Protein AF-A0A2U0A1G6-F1 (afdb_monomer_lite)

Foldseek 3Di:
DPVVLQVVLVPDPDDPLLSLLSNVLSVQDDDPDNDDDDLVVSCVRSVDPSVSSVVSVVVCVVVVVDDDPPPPPPPPDPDDDDDDDDDDDDD

Structure (mmCIF, N/CA/C/O backbone):
data_AF-A0A2U0A1G6-F1
#
_entry.id   AF-A0A2U0A1G6-F1
#
loop_
_atom_site.group_PDB
_atom_site.id
_atom_site.type_symbol
_atom_site.label_atom_id
_atom_site.label_alt_id
_atom_site.label_comp_id
_atom_site.label_asym_id
_atom_site.label_entity_id
_atom_site.label_seq_id
_atom_site.pdbx_PDB_ins_code
_atom_site.Cartn_x
_atom_site.Cartn_y
_atom_site.Cartn_z
_atom_site.occupancy
_atom_site.B_iso_or_equiv
_atom_site.auth_seq_id
_atom_site.auth_comp_id
_atom_site.auth_asym_id
_atom_site.auth_atom_id
_atom_site.pdbx_PDB_model_num
ATOM 1 N N . MET A 1 1 ? 6.857 10.055 -13.051 1.00 53.59 1 MET A N 1
ATOM 2 C CA . MET A 1 1 ? 5.875 8.995 -12.733 1.00 53.59 1 MET A CA 1
ATOM 3 C C . MET A 1 1 ? 6.057 7.881 -13.741 1.00 53.59 1 MET A C 1
ATOM 5 O O . MET A 1 1 ? 5.784 8.121 -14.914 1.00 53.59 1 MET A O 1
ATOM 9 N N . SER A 1 2 ? 6.537 6.710 -13.326 1.00 62.62 2 SER A N 1
ATOM 10 C CA . SER A 1 2 ? 6.632 5.568 -14.240 1.00 62.62 2 SER A CA 1
ATOM 11 C C . SER A 1 2 ? 5.259 4.889 -14.318 1.00 62.62 2 SER A C 1
ATOM 13 O O . SER A 1 2 ? 4.688 4.525 -13.290 1.00 62.62 2 SER A O 1
ATOM 15 N N . ARG A 1 3 ? 4.661 4.807 -15.516 1.00 69.62 3 ARG A N 1
ATOM 16 C CA . ARG A 1 3 ? 3.277 4.307 -15.701 1.00 69.62 3 ARG A CA 1
ATOM 17 C C . ARG A 1 3 ? 3.134 2.846 -15.259 1.00 69.62 3 ARG A C 1
ATOM 19 O O . ARG A 1 3 ? 2.151 2.491 -14.620 1.00 69.62 3 ARG A O 1
ATOM 26 N N . CYS A 1 4 ? 4.183 2.064 -15.483 1.00 80.12 4 CYS A N 1
ATOM 27 C CA . CYS A 1 4 ? 4.266 0.635 -15.205 1.00 80.12 4 CYS A CA 1
ATOM 28 C C . CYS A 1 4 ? 3.982 0.297 -13.730 1.00 80.12 4 CYS A C 1
ATOM 30 O O . CYS A 1 4 ? 3.259 -0.650 -13.436 1.00 80.12 4 CYS A O 1
ATOM 32 N N . THR A 1 5 ? 4.523 1.089 -12.796 1.00 78.62 5 THR A N 1
ATOM 33 C CA . THR A 1 5 ? 4.365 0.860 -11.350 1.00 78.62 5 THR A CA 1
ATOM 34 C C . THR A 1 5 ? 2.923 1.074 -10.901 1.00 78.62 5 THR A C 1
ATOM 36 O O . THR A 1 5 ? 2.399 0.325 -10.076 1.00 78.62 5 THR A O 1
ATOM 39 N N . ARG A 1 6 ? 2.259 2.090 -11.462 1.00 80.56 6 ARG A N 1
ATOM 40 C CA . ARG A 1 6 ?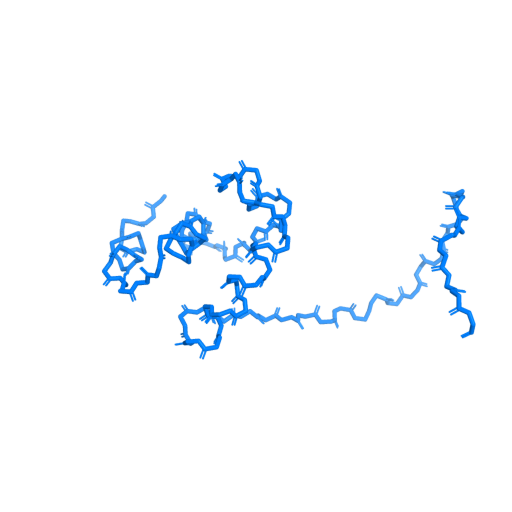 0.863 2.386 -11.141 1.00 80.56 6 ARG A CA 1
ATOM 41 C C . ARG A 1 6 ? -0.073 1.330 -11.719 1.00 80.56 6 ARG A C 1
ATOM 43 O O . ARG A 1 6 ? -1.002 0.924 -11.028 1.00 80.56 6 ARG A O 1
ATOM 50 N N . ASP A 1 7 ? 0.184 0.887 -12.945 1.00 84.38 7 ASP A N 1
ATOM 51 C CA . ASP A 1 7 ? -0.614 -0.153 -13.597 1.00 84.38 7 ASP A CA 1
ATOM 52 C C . ASP A 1 7 ? -0.517 -1.470 -12.805 1.00 84.38 7 ASP A C 1
ATOM 54 O O . ASP A 1 7 ? -1.538 -2.051 -12.443 1.00 84.38 7 ASP A O 1
ATOM 58 N N . TRP A 1 8 ? 0.692 -1.848 -12.368 1.00 87.69 8 TRP A N 1
ATOM 59 C CA . TRP A 1 8 ? 0.889 -2.993 -11.472 1.00 87.69 8 TRP A CA 1
ATOM 60 C C . TRP A 1 8 ? 0.132 -2.858 -10.140 1.00 87.69 8 TRP A C 1
ATOM 62 O O . TRP A 1 8 ? -0.477 -3.825 -9.674 1.00 87.69 8 TRP A O 1
ATOM 72 N N . ALA A 1 9 ? 0.141 -1.669 -9.524 1.00 87.31 9 ALA A N 1
ATOM 73 C CA . ALA A 1 9 ? -0.585 -1.414 -8.278 1.00 87.31 9 ALA A CA 1
ATOM 74 C C . ALA A 1 9 ? -2.114 -1.478 -8.470 1.00 87.31 9 ALA A C 1
ATOM 76 O O . ALA A 1 9 ? -2.839 -1.916 -7.570 1.00 87.31 9 ALA A O 1
ATOM 77 N N . TRP A 1 10 ? -2.618 -1.078 -9.644 1.00 86.88 10 TRP A N 1
ATOM 78 C CA . TRP A 1 10 ? -4.031 -1.203 -10.007 1.00 86.88 10 TRP A CA 1
ATOM 79 C C . TRP A 1 10 ? -4.474 -2.649 -10.216 1.00 86.88 10 TRP A C 1
ATOM 81 O O . TRP A 1 10 ? -5.607 -2.975 -9.852 1.00 86.88 10 TRP A O 1
ATOM 91 N N . ASP A 1 11 ? -3.602 -3.516 -10.718 1.00 89.44 11 ASP A N 1
ATOM 92 C CA . ASP A 1 11 ? -3.926 -4.927 -10.949 1.00 89.44 11 ASP A CA 1
ATOM 93 C C . ASP A 1 11 ? -4.024 -5.750 -9.652 1.00 89.44 11 ASP A C 1
ATOM 95 O O . ASP A 1 11 ? -4.619 -6.833 -9.637 1.00 89.44 11 ASP A O 1
ATOM 99 N N . GLN A 1 12 ? -3.519 -5.231 -8.526 1.00 89.25 12 GLN A N 1
ATOM 100 C CA . GLN A 1 12 ? -3.597 -5.933 -7.245 1.00 89.25 12 GLN A CA 1
ATOM 101 C C . GLN A 1 12 ? -5.044 -6.035 -6.727 1.00 89.25 12 GLN A C 1
ATOM 103 O O . GLN A 1 12 ? -5.790 -5.047 -6.620 1.00 89.25 12 GLN A O 1
ATOM 108 N N . LYS A 1 13 ? -5.436 -7.258 -6.345 1.00 90.00 13 LYS A N 1
ATOM 109 C CA . LYS A 1 13 ? -6.735 -7.577 -5.729 1.00 90.00 13 LYS A CA 1
ATOM 110 C C . LYS A 1 13 ? -6.683 -7.334 -4.221 1.00 90.00 13 LYS A C 1
ATOM 112 O O . LYS A 1 13 ? -6.557 -8.264 -3.432 1.00 90.00 13 LYS A O 1
ATOM 117 N N . LEU A 1 14 ? -6.763 -6.065 -3.839 1.00 90.69 14 LEU A N 1
ATOM 118 C CA . LEU A 1 14 ? -6.653 -5.603 -2.456 1.00 90.69 14 LEU A CA 1
ATOM 119 C C . LEU A 1 14 ? -7.937 -4.938 -1.965 1.00 90.69 14 LEU A C 1
ATOM 121 O O . LEU A 1 14 ? -8.757 -4.475 -2.760 1.00 90.69 14 LEU A O 1
ATOM 125 N N . SER A 1 15 ? -8.085 -4.838 -0.642 1.00 91.38 15 SER A N 1
ATOM 126 C CA . SER A 1 15 ? -9.128 -3.998 -0.051 1.00 91.38 15 SER A CA 1
ATOM 127 C C . SER A 1 15 ? -8.920 -2.525 -0.454 1.00 91.38 15 SER A C 1
ATOM 129 O O . SER A 1 15 ? -7.780 -2.116 -0.707 1.00 91.38 15 SER A O 1
ATOM 131 N N . PRO A 1 16 ? -9.982 -1.696 -0.499 1.00 90.44 16 PRO A N 1
ATOM 132 C CA . PRO A 1 16 ? -9.874 -0.304 -0.944 1.00 90.44 16 PRO A CA 1
ATOM 133 C C . PRO A 1 16 ? -8.809 0.495 -0.180 1.00 90.44 16 PRO A C 1
ATOM 135 O O . PRO A 1 16 ? -8.044 1.245 -0.777 1.00 90.44 16 PRO A O 1
ATOM 138 N N . THR A 1 17 ? -8.704 0.280 1.132 1.00 91.00 17 THR A N 1
ATOM 139 C CA . THR A 1 17 ? -7.713 0.935 1.995 1.00 91.00 17 THR A CA 1
ATOM 140 C C . THR A 1 17 ? -6.283 0.532 1.641 1.00 91.00 17 THR A C 1
ATOM 142 O O . THR A 1 17 ? -5.423 1.395 1.483 1.00 91.00 17 THR A O 1
ATOM 145 N N . LEU A 1 18 ? -6.028 -0.768 1.469 1.00 90.19 18 LEU A N 1
ATOM 146 C CA . LEU A 1 18 ? -4.705 -1.284 1.107 1.00 90.19 18 LEU A CA 1
ATOM 147 C C . LEU A 1 18 ? -4.286 -0.816 -0.283 1.00 90.19 18 LEU A C 1
ATOM 149 O O . LEU A 1 18 ? -3.139 -0.431 -0.493 1.00 90.19 18 LEU A O 1
ATOM 153 N N . LYS A 1 19 ? -5.240 -0.787 -1.216 1.00 92.31 19 LYS A N 1
ATOM 154 C CA . LYS A 1 19 ? -5.014 -0.319 -2.580 1.00 92.31 19 LYS A CA 1
ATOM 155 C C . LYS A 1 19 ? -4.659 1.165 -2.627 1.00 92.31 19 LYS A C 1
ATOM 157 O O . LYS A 1 19 ? -3.743 1.538 -3.349 1.00 92.31 19 LYS A O 1
ATOM 162 N N . LEU A 1 20 ? -5.333 1.998 -1.831 1.00 91.00 20 LEU A N 1
ATOM 163 C CA . LEU A 1 20 ? -5.007 3.424 -1.718 1.00 91.00 20 LEU A CA 1
ATOM 164 C C . LEU A 1 20 ? -3.595 3.647 -1.172 1.00 91.00 20 LEU A C 1
ATOM 166 O O . LEU A 1 20 ? -2.859 4.466 -1.716 1.00 91.00 20 LEU A O 1
ATOM 170 N N . VAL A 1 21 ? -3.199 2.903 -0.136 1.00 89.44 21 VAL A N 1
ATOM 171 C CA . VAL A 1 21 ? -1.842 2.994 0.425 1.00 89.44 21 VAL A CA 1
ATOM 172 C C . VAL A 1 21 ? -0.798 2.513 -0.585 1.00 89.44 21 VAL A C 1
ATOM 174 O O . VAL A 1 21 ? 0.218 3.178 -0.767 1.00 89.44 21 VAL A O 1
ATOM 177 N N . LEU A 1 22 ? -1.060 1.411 -1.294 1.00 89.06 22 LEU A N 1
ATOM 178 C CA . LEU A 1 22 ? -0.160 0.895 -2.326 1.00 89.06 22 LEU A CA 1
ATOM 179 C C . LEU A 1 22 ? 0.002 1.878 -3.492 1.00 89.06 22 LEU A C 1
ATOM 181 O O . LEU A 1 22 ? 1.118 2.111 -3.946 1.00 89.06 22 LEU A O 1
ATOM 185 N N . LEU A 1 23 ? -1.095 2.488 -3.947 1.00 89.31 23 LEU A N 1
ATOM 186 C CA . LEU A 1 23 ? -1.060 3.524 -4.977 1.00 89.31 23 LEU A CA 1
ATOM 187 C C . LEU A 1 23 ? -0.283 4.749 -4.498 1.00 89.31 23 LEU A C 1
ATOM 189 O O . LEU A 1 23 ? 0.559 5.245 -5.235 1.00 89.31 23 LEU A O 1
ATOM 193 N N . ALA A 1 24 ? -0.502 5.200 -3.260 1.00 88.94 24 ALA A N 1
ATOM 194 C CA . ALA A 1 24 ? 0.264 6.303 -2.691 1.00 88.94 24 ALA A CA 1
ATOM 195 C C . ALA A 1 24 ? 1.767 5.989 -2.640 1.00 88.94 24 ALA A C 1
ATOM 197 O O . ALA A 1 24 ? 2.568 6.864 -2.941 1.00 88.94 24 ALA A O 1
ATOM 198 N N . LEU A 1 25 ? 2.159 4.750 -2.322 1.00 85.56 25 LEU A N 1
ATOM 199 C CA . LEU A 1 25 ? 3.559 4.310 -2.356 1.00 85.56 25 LEU A CA 1
ATOM 200 C C . LEU A 1 25 ? 4.123 4.257 -3.784 1.00 85.56 25 LEU A C 1
ATOM 202 O O . LEU A 1 25 ? 5.238 4.724 -4.012 1.00 85.56 25 LEU A O 1
ATOM 206 N N . ALA A 1 26 ? 3.351 3.750 -4.749 1.00 85.94 26 ALA A N 1
ATOM 207 C CA . ALA A 1 26 ? 3.751 3.650 -6.156 1.00 85.94 26 ALA A CA 1
ATOM 208 C C . ALA A 1 26 ? 4.109 5.010 -6.782 1.00 85.94 26 ALA A C 1
ATOM 210 O O . ALA A 1 26 ? 4.904 5.077 -7.716 1.00 85.94 26 ALA A O 1
ATOM 211 N N . GLU A 1 27 ? 3.564 6.101 -6.246 1.00 81.88 27 GLU A N 1
ATOM 212 C CA . GLU A 1 27 ? 3.847 7.470 -6.686 1.00 81.88 27 GLU A CA 1
ATOM 213 C C . GLU A 1 27 ? 5.262 7.949 -6.313 1.00 81.88 27 GLU A C 1
ATOM 215 O O . GLU A 1 27 ? 5.787 8.865 -6.950 1.00 81.88 27 GLU A O 1
ATOM 220 N N . TYR A 1 28 ? 5.889 7.329 -5.307 1.00 78.12 28 TYR A N 1
ATOM 221 C CA . TYR A 1 28 ? 7.239 7.667 -4.839 1.00 78.12 28 TYR A CA 1
ATOM 222 C C . TYR A 1 28 ? 8.344 6.805 -5.446 1.00 78.12 28 TYR A C 1
ATOM 224 O O . TYR A 1 28 ? 9.517 7.166 -5.344 1.00 78.12 28 TYR A O 1
ATOM 232 N N . ILE A 1 29 ? 7.981 5.698 -6.093 1.00 74.00 29 ILE A N 1
ATOM 233 C CA . ILE A 1 29 ? 8.922 4.830 -6.799 1.00 74.00 29 ILE A CA 1
ATOM 234 C C . ILE A 1 29 ? 9.253 5.505 -8.137 1.00 74.00 29 ILE A C 1
ATOM 236 O O . ILE A 1 29 ? 8.414 5.605 -9.037 1.00 74.00 29 ILE A O 1
ATOM 240 N N . SER A 1 30 ? 10.473 6.028 -8.249 1.00 64.25 30 SER A N 1
ATOM 241 C CA . SER A 1 30 ? 10.994 6.695 -9.446 1.00 64.25 30 SER A CA 1
ATOM 242 C C . SER A 1 30 ? 12.357 6.115 -9.807 1.00 64.25 30 SER A C 1
ATOM 244 O O . SER A 1 30 ? 13.072 5.641 -8.935 1.00 64.25 30 SER A O 1
ATOM 246 N N . GLU A 1 31 ? 12.724 6.215 -11.084 1.00 59.62 31 GLU A N 1
ATOM 247 C CA . GLU A 1 31 ? 13.864 5.513 -11.698 1.00 59.62 31 GLU A CA 1
ATOM 248 C C . GLU A 1 31 ? 15.243 5.795 -11.063 1.00 59.62 31 GLU A C 1
ATOM 250 O O . GLU A 1 31 ? 16.131 4.963 -11.198 1.00 59.62 31 GLU A O 1
ATOM 255 N N . ASP A 1 32 ? 15.422 6.904 -10.333 1.00 55.06 32 ASP A N 1
ATOM 256 C CA . ASP A 1 32 ? 16.743 7.329 -9.837 1.00 55.06 32 ASP A CA 1
ATOM 257 C C . ASP A 1 32 ? 16.978 7.162 -8.325 1.00 55.06 32 ASP A C 1
ATOM 259 O O . ASP A 1 32 ? 18.125 7.034 -7.901 1.00 55.06 32 ASP A O 1
ATOM 263 N N . VAL A 1 33 ? 15.941 7.190 -7.478 1.00 57.81 33 VAL A N 1
ATOM 264 C CA . VAL A 1 33 ? 16.085 7.024 -6.017 1.00 57.81 33 VAL A CA 1
ATOM 265 C C . VAL A 1 33 ? 14.763 6.535 -5.434 1.00 57.81 33 VAL A C 1
ATOM 267 O O . VAL A 1 33 ? 13.793 7.297 -5.387 1.00 57.81 33 VAL A O 1
ATOM 270 N N . ASP A 1 34 ? 14.745 5.314 -4.903 1.00 61.78 34 ASP A N 1
ATOM 271 C CA . ASP A 1 34 ? 13.643 4.813 -4.079 1.00 61.78 34 ASP A CA 1
ATOM 272 C C . ASP A 1 34 ? 13.563 5.631 -2.780 1.00 61.78 34 ASP A C 1
ATOM 274 O O . ASP A 1 34 ? 14.244 5.361 -1.787 1.00 61.78 34 ASP A O 1
ATOM 278 N N . ARG A 1 35 ? 12.755 6.696 -2.779 1.00 69.31 35 ARG A N 1
ATOM 279 C CA . ARG A 1 35 ? 12.486 7.479 -1.568 1.00 69.31 35 ARG A CA 1
ATOM 280 C C . ARG A 1 35 ? 11.256 6.927 -0.878 1.00 69.31 35 ARG A C 1
ATOM 282 O O . ARG A 1 35 ? 10.139 7.128 -1.340 1.00 69.31 35 ARG A O 1
ATOM 289 N N . TRP A 1 36 ? 11.458 6.317 0.283 1.00 73.38 36 TRP A N 1
ATOM 290 C CA . TRP A 1 36 ? 10.345 5.95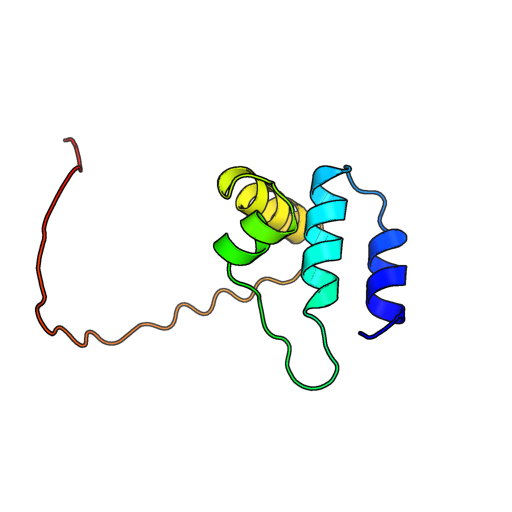2 1.147 1.00 73.38 36 TRP A CA 1
ATOM 291 C C . TRP A 1 36 ? 9.683 7.215 1.732 1.00 73.38 36 TRP A C 1
ATOM 293 O O . TRP A 1 36 ? 10.376 8.029 2.357 1.00 73.38 36 TRP A O 1
ATOM 303 N N . PRO A 1 37 ? 8.368 7.426 1.549 1.00 80.81 37 PRO A N 1
ATOM 304 C CA . PRO A 1 37 ? 7.666 8.543 2.169 1.00 80.81 37 PRO A CA 1
ATOM 305 C C . PRO A 1 37 ? 7.523 8.335 3.683 1.00 80.81 37 PRO A C 1
ATOM 307 O O . PRO A 1 37 ? 7.447 7.213 4.179 1.00 80.81 37 PRO A O 1
ATOM 310 N N . SER A 1 38 ? 7.449 9.426 4.447 1.00 80.56 38 SER A N 1
ATOM 311 C CA . SER A 1 38 ? 7.133 9.339 5.875 1.00 80.56 38 SER A CA 1
ATOM 312 C C . SER A 1 38 ? 5.660 8.986 6.099 1.00 80.56 38 SER A C 1
ATOM 314 O O . SER A 1 38 ? 4.789 9.365 5.315 1.00 80.56 38 SER A O 1
ATOM 316 N N . GLU A 1 39 ? 5.359 8.326 7.217 1.00 79.12 39 GLU A N 1
ATOM 317 C CA . GLU A 1 39 ? 3.995 7.920 7.598 1.00 79.12 39 GLU A CA 1
ATOM 318 C C . GLU A 1 39 ? 3.024 9.113 7.643 1.00 79.12 39 GLU A C 1
ATOM 320 O O . GLU A 1 39 ? 1.910 9.031 7.134 1.00 79.12 39 GLU A O 1
ATOM 325 N N . LYS A 1 40 ? 3.485 10.268 8.141 1.00 78.81 40 LYS A N 1
ATOM 326 C CA . LYS A 1 40 ? 2.718 11.526 8.148 1.00 78.81 40 LYS A CA 1
ATOM 327 C C . LYS A 1 40 ? 2.372 12.019 6.739 1.00 78.81 40 LYS A C 1
ATOM 329 O O . LYS A 1 40 ? 1.325 12.625 6.528 1.00 78.81 40 LYS A O 1
ATOM 334 N N . ARG A 1 41 ? 3.254 11.788 5.763 1.00 83.50 41 ARG A N 1
ATOM 335 C CA . ARG A 1 41 ? 3.011 12.189 4.374 1.00 83.50 41 ARG A CA 1
ATOM 336 C C . ARG A 1 41 ? 2.014 11.257 3.691 1.00 83.50 41 ARG A C 1
ATOM 338 O O . ARG A 1 41 ? 1.143 11.740 2.974 1.00 83.50 41 ARG A O 1
ATOM 345 N N . LEU A 1 42 ? 2.094 9.959 3.984 1.00 83.12 42 LEU A N 1
ATOM 346 C CA . LEU A 1 42 ? 1.100 8.979 3.549 1.00 83.12 42 LEU A CA 1
ATOM 347 C C . LEU A 1 42 ? -0.285 9.278 4.135 1.00 83.12 42 LEU A C 1
ATOM 349 O O . LEU A 1 42 ? -1.271 9.226 3.407 1.00 83.12 42 LEU A O 1
ATOM 353 N N . GLU A 1 43 ? -0.370 9.655 5.411 1.00 87.12 43 GLU A N 1
ATOM 354 C CA . GLU A 1 43 ? -1.621 10.099 6.044 1.00 87.12 43 GLU A CA 1
ATOM 355 C C . GLU A 1 43 ? -2.224 11.312 5.320 1.00 87.12 43 GLU A C 1
ATOM 357 O O . GLU A 1 43 ? -3.396 11.290 4.953 1.00 87.12 43 GLU A O 1
ATOM 362 N N . GLN A 1 44 ? -1.416 12.334 5.019 1.00 86.88 44 GLN A N 1
ATOM 363 C CA . GLN A 1 44 ? -1.882 13.519 4.288 1.00 86.88 44 GLN A CA 1
ATOM 364 C C . GLN A 1 44 ? -2.376 13.204 2.870 1.00 86.88 44 GLN A C 1
ATOM 366 O O . GLN A 1 44 ? -3.338 13.816 2.415 1.00 86.88 44 GLN A O 1
ATOM 371 N N . GLN A 1 45 ? -1.729 12.276 2.164 1.00 84.38 45 GLN A N 1
ATOM 372 C CA . GLN A 1 45 ? -2.116 11.924 0.794 1.00 84.38 45 GLN A CA 1
ATOM 373 C C . GLN A 1 45 ? -3.309 10.978 0.719 1.00 84.38 45 GLN A C 1
ATOM 375 O O . GLN A 1 45 ? -4.121 11.089 -0.193 1.00 84.38 45 GLN A O 1
ATOM 380 N N . THR A 1 46 ? -3.398 10.028 1.645 1.00 86.31 46 THR A N 1
ATOM 381 C CA . THR A 1 46 ? -4.463 9.017 1.641 1.00 86.31 46 THR A CA 1
ATOM 382 C C . THR A 1 46 ? -5.697 9.467 2.419 1.00 86.31 46 THR A C 1
ATOM 384 O O . THR A 1 46 ? -6.762 8.876 2.257 1.00 86.31 46 THR A O 1
ATOM 387 N N . GLY A 1 47 ? -5.568 10.483 3.280 1.00 88.94 47 GLY A N 1
ATOM 388 C CA . GLY A 1 47 ? -6.607 10.891 4.228 1.00 88.94 47 GLY A CA 1
ATOM 389 C C . GLY A 1 47 ? -6.876 9.847 5.319 1.00 88.94 47 GLY A C 1
ATOM 390 O O . GLY A 1 47 ? -7.839 9.978 6.074 1.00 88.94 47 GLY A O 1
ATOM 391 N N . LEU A 1 48 ? -6.057 8.793 5.396 1.00 88.75 48 LEU A N 1
ATOM 392 C CA . LEU A 1 48 ? -6.192 7.723 6.374 1.00 88.75 48 LEU A CA 1
ATOM 393 C C . LEU A 1 48 ? -5.387 8.064 7.627 1.00 88.75 48 LEU A C 1
ATOM 395 O O . LEU A 1 48 ? -4.239 8.488 7.505 1.00 88.75 48 LEU A O 1
ATOM 399 N N . PRO A 1 49 ? -5.925 7.807 8.830 1.00 89.12 49 PRO A N 1
ATOM 400 C CA . PRO A 1 49 ? -5.190 8.067 10.057 1.00 89.12 49 PRO A CA 1
ATOM 401 C C . PRO A 1 49 ? -3.927 7.204 10.114 1.00 89.12 49 PRO A C 1
ATOM 403 O O . PRO A 1 49 ? -3.949 6.034 9.719 1.00 89.12 49 PRO A O 1
ATOM 406 N N . MET A 1 50 ? -2.853 7.745 10.690 1.00 85.75 50 MET A N 1
ATOM 407 C CA . MET A 1 50 ? -1.532 7.103 10.765 1.00 85.75 50 MET A CA 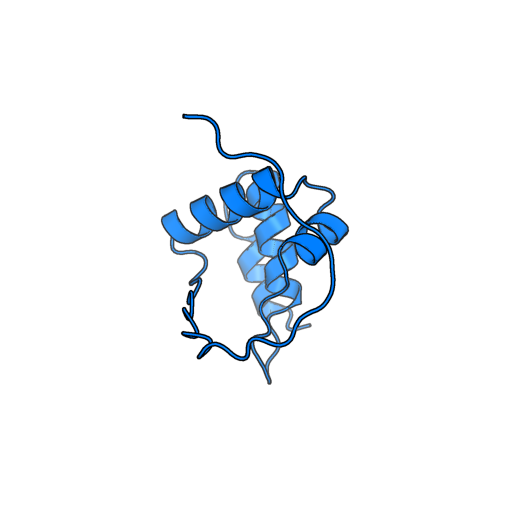1
ATOM 408 C C . MET A 1 50 ? -1.573 5.630 11.220 1.00 85.75 50 MET A C 1
ATOM 410 O O . MET A 1 50 ? -0.923 4.775 10.624 1.00 85.75 50 MET A O 1
ATOM 414 N N . ARG A 1 51 ? -2.412 5.288 12.210 1.00 88.06 51 ARG A N 1
ATOM 415 C CA . ARG A 1 51 ? -2.603 3.897 12.680 1.00 88.06 51 ARG A CA 1
ATOM 416 C C . ARG A 1 51 ? -3.080 2.933 11.584 1.00 88.06 51 ARG A C 1
ATOM 418 O O . ARG A 1 51 ? -2.693 1.769 11.572 1.00 88.06 51 ARG A O 1
ATOM 425 N N . VAL A 1 52 ? -3.933 3.410 10.676 1.00 88.31 52 VAL A N 1
ATOM 426 C CA . VAL A 1 52 ? -4.460 2.630 9.548 1.00 88.31 52 VAL A CA 1
ATOM 427 C C . VAL A 1 52 ? -3.396 2.504 8.471 1.00 88.31 52 VAL A C 1
ATOM 429 O O . VAL A 1 52 ? -3.243 1.418 7.926 1.00 88.31 52 VAL A O 1
ATOM 432 N N . VAL A 1 53 ? -2.620 3.562 8.219 1.00 87.81 53 VAL A N 1
ATOM 433 C CA . VAL A 1 53 ? -1.478 3.516 7.294 1.00 87.81 53 VAL A CA 1
ATOM 434 C C . VAL A 1 53 ? -0.451 2.481 7.757 1.00 87.81 53 VAL A C 1
ATOM 436 O O . VAL A 1 53 ? -0.076 1.616 6.976 1.00 87.81 53 VAL A O 1
ATOM 439 N N . ILE A 1 54 ? -0.053 2.505 9.033 1.00 87.25 54 ILE A N 1
ATOM 440 C CA . ILE A 1 54 ? 0.911 1.544 9.596 1.00 87.25 54 ILE A CA 1
ATOM 441 C C . ILE A 1 54 ? 0.386 0.110 9.475 1.00 87.25 54 ILE A C 1
ATOM 443 O O . ILE A 1 54 ? 1.112 -0.779 9.030 1.00 87.25 54 ILE A O 1
ATOM 447 N N . LYS A 1 55 ? -0.886 -0.118 9.828 1.00 90.19 55 LYS A N 1
ATOM 448 C CA . LYS A 1 55 ? -1.517 -1.437 9.697 1.00 90.19 55 LYS A CA 1
ATOM 449 C C . LYS A 1 55 ? 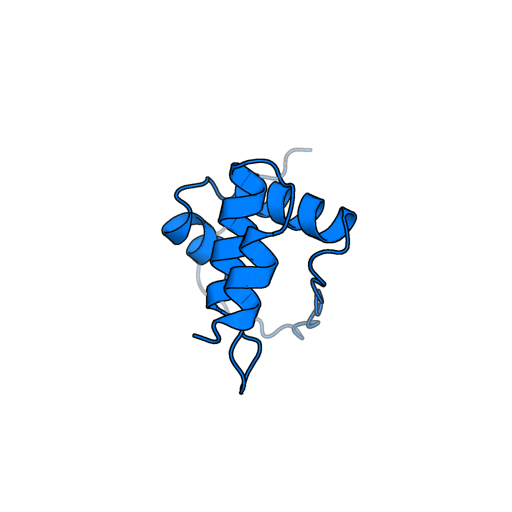-1.550 -1.901 8.238 1.00 90.19 55 LYS A C 1
ATOM 451 O O . LYS A 1 55 ? -1.174 -3.032 7.955 1.00 90.19 55 LYS A O 1
ATOM 456 N N . ALA A 1 56 ? -1.949 -1.020 7.325 1.00 90.06 56 ALA A N 1
ATOM 457 C CA . ALA A 1 56 ? -2.013 -1.300 5.897 1.00 90.06 56 ALA A CA 1
ATOM 458 C C . ALA A 1 56 ? -0.637 -1.644 5.314 1.00 90.06 56 ALA A C 1
ATOM 460 O O . ALA A 1 56 ? -0.515 -2.613 4.575 1.00 90.06 56 ALA A O 1
ATOM 461 N N . VAL A 1 57 ? 0.407 -0.898 5.682 1.00 87.44 57 VAL A N 1
ATOM 462 C CA . VAL A 1 57 ? 1.793 -1.203 5.293 1.00 87.44 57 VAL A CA 1
ATOM 463 C C . VAL A 1 57 ? 2.213 -2.574 5.827 1.00 87.44 57 VAL A C 1
ATOM 465 O O . VAL A 1 57 ? 2.774 -3.362 5.075 1.00 87.44 57 VAL A O 1
ATOM 468 N N . GLY A 1 58 ? 1.888 -2.899 7.082 1.00 88.56 58 GLY A N 1
ATOM 469 C CA . GLY A 1 58 ? 2.161 -4.224 7.647 1.00 88.56 58 GLY A CA 1
ATOM 470 C C . GLY A 1 58 ? 1.431 -5.357 6.917 1.00 88.56 58 GLY A C 1
ATOM 471 O O . GLY A 1 58 ? 2.012 -6.412 6.687 1.00 88.56 58 GLY A O 1
ATOM 472 N N . GLU A 1 59 ? 0.183 -5.141 6.500 1.00 90.44 59 GLU A N 1
ATOM 473 C CA . GLU A 1 59 ? -0.574 -6.110 5.696 1.00 90.44 59 GLU A CA 1
ATOM 474 C C . GLU A 1 59 ? 0.019 -6.267 4.284 1.00 90.44 59 GLU A C 1
ATOM 476 O O . GLU A 1 59 ? 0.157 -7.388 3.799 1.00 90.44 59 GLU A O 1
ATOM 481 N N . LEU A 1 60 ? 0.425 -5.171 3.634 1.00 88.31 60 LEU A N 1
ATOM 482 C CA . LEU A 1 60 ? 1.106 -5.195 2.331 1.00 88.31 60 LEU A CA 1
ATOM 483 C C . LEU A 1 60 ? 2.459 -5.918 2.392 1.00 88.31 60 LEU A C 1
ATOM 485 O O . LEU A 1 60 ? 2.794 -6.663 1.471 1.00 88.31 60 LEU A O 1
ATOM 489 N N . GLU A 1 61 ? 3.210 -5.728 3.478 1.00 89.56 61 GLU A N 1
ATOM 490 C CA . GLU A 1 61 ? 4.459 -6.443 3.758 1.00 89.56 61 GLU A CA 1
ATOM 491 C C . GLU A 1 61 ? 4.198 -7.937 4.001 1.00 89.56 61 GLU A C 1
ATOM 493 O O . GLU A 1 61 ? 4.863 -8.783 3.408 1.00 89.56 61 GLU A O 1
ATOM 498 N N . ALA A 1 62 ? 3.177 -8.281 4.794 1.00 88.44 62 ALA A N 1
ATOM 499 C CA . ALA A 1 62 ? 2.792 -9.671 5.049 1.00 88.44 62 ALA A CA 1
ATOM 500 C C . ALA A 1 62 ? 2.337 -10.409 3.777 1.00 88.44 62 ALA A C 1
ATOM 502 O O . ALA A 1 62 ? 2.539 -11.615 3.656 1.00 88.44 62 ALA A O 1
ATOM 503 N N . MET A 1 63 ? 1.750 -9.689 2.816 1.00 87.69 63 MET A N 1
ATOM 504 C CA . MET A 1 63 ? 1.398 -10.217 1.494 1.00 87.69 63 MET A CA 1
ATOM 505 C C . MET A 1 63 ? 2.585 -10.268 0.517 1.00 87.69 63 MET A C 1
ATOM 507 O O . MET A 1 63 ? 2.434 -10.789 -0.585 1.00 87.69 63 MET A O 1
ATOM 511 N N . GLY A 1 64 ? 3.752 -9.727 0.887 1.00 87.19 64 GLY A N 1
ATOM 512 C CA . GLY A 1 64 ? 4.947 -9.696 0.039 1.00 87.19 64 GLY A CA 1
ATOM 513 C C . GLY A 1 64 ? 4.872 -8.709 -1.130 1.00 87.19 64 GLY A C 1
ATOM 514 O O . GLY A 1 64 ? 5.660 -8.816 -2.066 1.00 87.19 64 GLY A O 1
ATOM 515 N N . LEU A 1 65 ? 3.933 -7.757 -1.100 1.00 85.50 65 LEU A N 1
ATOM 516 C CA . LEU A 1 65 ? 3.761 -6.759 -2.165 1.00 85.50 65 LEU A CA 1
ATOM 517 C C . LEU A 1 65 ? 4.741 -5.590 -2.042 1.00 85.50 65 LEU A C 1
ATOM 519 O O . LEU A 1 65 ? 5.030 -4.920 -3.030 1.00 85.50 65 LEU A O 1
ATOM 523 N N . ILE A 1 66 ? 5.238 -5.336 -0.833 1.00 86.06 66 ILE A N 1
ATOM 524 C CA . ILE A 1 66 ? 6.249 -4.317 -0.550 1.00 86.06 66 ILE A CA 1
ATOM 525 C C . ILE A 1 66 ? 7.327 -4.904 0.360 1.00 86.06 66 ILE A C 1
ATOM 527 O O . ILE A 1 66 ? 7.043 -5.760 1.197 1.00 86.06 66 ILE A O 1
ATOM 531 N N . LEU A 1 67 ? 8.554 -4.399 0.231 1.00 81.12 67 LEU A N 1
ATOM 532 C CA . LEU A 1 67 ? 9.661 -4.718 1.129 1.00 81.12 67 LEU A CA 1
ATOM 533 C C . LEU A 1 67 ? 10.044 -3.464 1.916 1.00 81.12 67 LEU A C 1
ATOM 535 O O . LEU A 1 67 ? 10.544 -2.496 1.345 1.00 81.12 67 LEU A O 1
ATOM 539 N N . CYS A 1 68 ? 9.830 -3.479 3.231 1.00 72.31 68 CYS A N 1
ATOM 540 C CA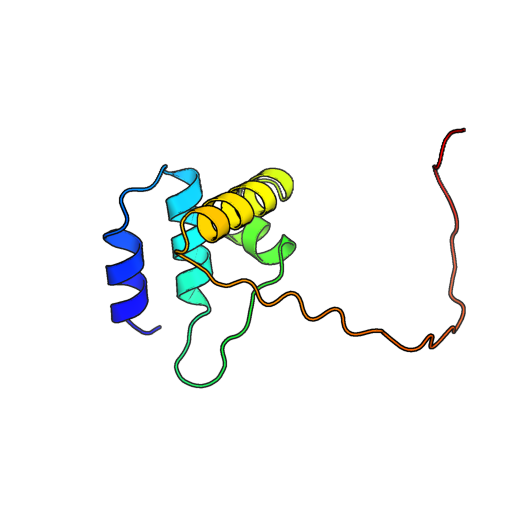 . CYS A 1 68 ? 10.169 -2.351 4.091 1.00 72.31 68 CYS A CA 1
ATOM 541 C C . CYS A 1 68 ? 11.497 -2.618 4.815 1.00 72.31 68 CYS A C 1
ATOM 543 O O . CYS A 1 68 ? 11.540 -3.220 5.888 1.00 72.31 68 CYS A O 1
ATOM 545 N N . LEU A 1 69 ? 12.611 -2.141 4.253 1.00 70.50 69 LEU A N 1
ATOM 546 C CA . LEU A 1 69 ? 13.914 -2.230 4.916 1.00 70.50 69 LEU A CA 1
ATOM 547 C C . LEU A 1 69 ? 13.976 -1.247 6.092 1.00 70.50 69 LEU A C 1
ATOM 549 O O . LEU A 1 69 ? 14.300 -0.069 5.943 1.00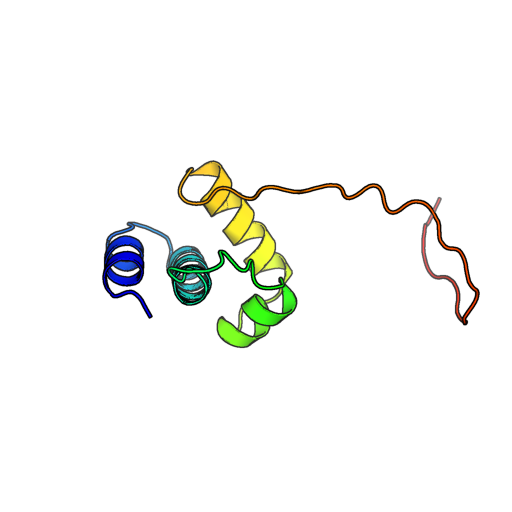 70.50 69 LEU A O 1
ATOM 553 N N . ARG A 1 70 ? 13.675 -1.734 7.299 1.00 67.06 70 ARG A N 1
ATOM 554 C CA . ARG A 1 70 ? 13.850 -0.964 8.536 1.00 67.06 70 ARG A CA 1
ATOM 555 C C . ARG A 1 70 ? 15.328 -0.919 8.908 1.00 67.06 70 ARG A C 1
ATOM 557 O O . ARG A 1 70 ? 15.800 -1.692 9.741 1.00 67.06 70 ARG A O 1
ATOM 564 N N . LEU A 1 71 ? 16.059 0.020 8.313 1.00 60.75 71 LEU A N 1
ATOM 565 C CA . LEU A 1 71 ? 17.392 0.364 8.788 1.00 60.75 71 LEU A CA 1
ATOM 566 C C . LEU A 1 71 ? 17.250 0.966 10.190 1.00 60.75 71 LEU A C 1
ATOM 568 O O . LEU A 1 71 ? 16.946 2.149 10.352 1.00 60.75 71 LEU A O 1
ATOM 572 N N . ARG A 1 72 ? 17.481 0.148 11.227 1.00 49.34 72 ARG A N 1
ATOM 573 C CA . ARG A 1 72 ? 17.852 0.659 12.549 1.00 49.34 72 ARG A CA 1
ATOM 574 C C . ARG A 1 72 ? 19.221 1.297 12.389 1.00 49.34 72 ARG A C 1
ATOM 576 O O . ARG A 1 72 ? 20.244 0.686 12.683 1.00 49.34 72 ARG A O 1
ATOM 583 N N . LEU A 1 73 ? 19.241 2.531 11.902 1.00 50.81 73 LEU A N 1
ATOM 584 C CA . LEU A 1 73 ? 20.385 3.389 12.114 1.00 50.81 73 LEU A CA 1
ATOM 585 C C . LEU A 1 73 ? 20.497 3.517 13.630 1.00 50.81 73 LEU A C 1
ATOM 587 O O . LEU A 1 73 ? 19.706 4.217 14.265 1.00 50.81 73 LEU A O 1
ATOM 591 N N . MET A 1 74 ? 21.434 2.767 14.209 1.00 41.56 74 MET A N 1
ATOM 592 C CA . MET A 1 74 ? 21.955 3.036 15.536 1.00 41.56 74 MET A CA 1
ATOM 593 C C . MET A 1 74 ? 22.505 4.459 15.465 1.00 41.56 74 MET A C 1
ATOM 595 O O . MET A 1 74 ? 23.645 4.680 15.068 1.00 41.56 74 MET A O 1
ATOM 599 N N . LYS A 1 75 ? 21.653 5.451 15.738 1.00 48.03 75 LYS A N 1
ATOM 600 C CA . LYS A 1 75 ? 22.099 6.818 15.950 1.00 48.03 75 LYS A CA 1
ATOM 601 C C . LYS A 1 75 ? 22.916 6.777 17.227 1.00 48.03 75 LYS A C 1
ATOM 603 O O . LYS A 1 75 ? 22.374 6.804 18.329 1.00 48.03 75 LYS A O 1
ATOM 608 N N . GLU A 1 76 ? 24.221 6.660 17.046 1.00 40.88 76 GLU A N 1
ATOM 609 C CA . GLU A 1 76 ? 25.214 7.053 18.024 1.00 40.88 76 GLU A CA 1
ATOM 610 C C . GLU A 1 76 ? 24.755 8.373 18.659 1.00 40.88 76 GLU A C 1
ATOM 612 O O . GLU A 1 76 ? 24.466 9.358 17.970 1.00 40.88 76 GLU A O 1
ATOM 617 N N . LYS A 1 77 ? 24.550 8.327 19.979 1.00 42.69 77 LYS A N 1
ATOM 618 C CA . LYS A 1 77 ? 24.021 9.416 20.798 1.00 42.69 77 LYS A CA 1
ATOM 619 C C . LYS A 1 77 ? 24.831 10.691 20.553 1.00 42.69 77 LYS A C 1
ATOM 621 O O . LYS A 1 77 ? 25.868 10.892 21.173 1.00 42.69 77 LYS A O 1
ATOM 626 N N . ARG A 1 78 ? 24.306 11.618 19.753 1.00 34.09 78 ARG A N 1
ATOM 627 C CA . ARG A 1 78 ? 24.593 13.044 19.939 1.00 34.09 78 ARG A CA 1
ATOM 628 C C . ARG A 1 78 ? 23.482 13.647 20.780 1.00 34.09 78 ARG A C 1
ATOM 630 O O . ARG A 1 78 ? 22.465 14.117 20.287 1.00 34.09 78 ARG A O 1
ATOM 637 N N . MET A 1 79 ? 23.704 13.537 22.084 1.00 41.78 79 MET A N 1
ATOM 638 C CA . MET A 1 79 ? 23.076 14.342 23.116 1.00 41.78 79 MET A CA 1
ATOM 639 C C . MET A 1 79 ? 23.502 15.799 22.896 1.00 41.78 79 MET A C 1
ATOM 641 O O . MET A 1 79 ? 24.684 16.098 22.994 1.00 41.78 79 MET A O 1
ATOM 645 N N . CYS A 1 80 ? 22.546 16.679 22.607 1.00 32.53 80 CYS A N 1
ATOM 646 C CA . CYS A 1 80 ? 22.607 18.093 22.968 1.00 32.53 80 CYS A CA 1
ATOM 647 C C . CYS A 1 80 ? 21.188 18.543 23.334 1.00 32.53 80 CYS A C 1
ATOM 649 O O . CYS A 1 80 ? 20.223 18.258 22.631 1.00 32.53 80 CYS A O 1
ATOM 651 N N . CYS A 1 81 ? 21.114 19.166 24.503 1.00 33.31 81 CYS A N 1
ATOM 652 C CA . CYS A 1 81 ? 19.949 19.562 25.278 1.00 33.31 81 CYS A CA 1
ATOM 653 C C . CYS A 1 81 ? 19.012 20.534 24.536 1.00 33.31 81 CYS A C 1
ATOM 655 O O . CYS A 1 81 ? 19.480 21.360 23.755 1.00 33.31 81 CYS A O 1
ATOM 657 N N . GLY A 1 82 ? 17.708 20.479 24.831 1.00 35.47 82 GLY A N 1
ATOM 658 C CA . GLY A 1 82 ? 16.740 21.443 24.307 1.00 35.47 82 GLY A CA 1
ATOM 659 C C . GLY A 1 82 ? 15.270 21.167 24.634 1.00 35.47 82 GLY A C 1
ATOM 660 O O . GLY A 1 82 ? 14.470 21.110 23.714 1.00 35.47 82 GLY A O 1
ATOM 661 N N . ILE A 1 83 ? 14.941 21.065 25.928 1.00 37.88 83 ILE A N 1
ATOM 662 C CA . ILE A 1 83 ? 13.633 21.416 26.530 1.00 37.88 83 ILE A CA 1
ATOM 663 C C . ILE A 1 83 ? 12.439 20.445 26.333 1.00 37.88 83 ILE A C 1
ATOM 665 O O . ILE A 1 83 ? 11.959 20.199 25.233 1.00 37.88 83 ILE A O 1
ATOM 669 N N . ASN A 1 84 ? 11.916 20.036 27.501 1.00 37.69 84 ASN A N 1
ATOM 670 C CA . ASN A 1 84 ? 10.636 19.396 27.850 1.00 37.69 84 ASN A CA 1
ATOM 671 C C . ASN A 1 84 ? 10.470 17.911 27.488 1.00 37.69 84 ASN A C 1
ATOM 673 O O . ASN A 1 84 ? 10.147 17.555 26.363 1.00 37.69 84 ASN A O 1
ATOM 677 N N . CYS A 1 85 ? 10.814 16.988 28.397 1.00 36.41 85 CYS A N 1
ATOM 678 C CA . CYS A 1 85 ? 10.020 16.561 29.572 1.00 36.41 85 CYS A CA 1
ATOM 679 C C . CYS A 1 85 ? 8.647 16.011 29.151 1.00 36.41 85 CYS A C 1
ATOM 681 O O . CYS A 1 85 ? 7.820 16.747 28.633 1.00 36.41 85 CYS A O 1
ATOM 683 N N . PHE A 1 86 ? 8.471 14.690 29.213 1.00 36.22 86 PHE A N 1
ATOM 684 C CA . PHE A 1 86 ? 7.973 13.959 30.393 1.00 36.22 86 PHE A CA 1
ATOM 685 C C . PHE A 1 86 ? 6.440 13.902 30.348 1.00 36.22 86 PHE A C 1
ATOM 687 O O . PHE A 1 86 ? 5.819 14.952 30.319 1.00 36.22 86 PHE A O 1
ATOM 694 N N . LEU A 1 87 ? 5.904 12.680 30.286 1.00 36.31 87 LEU A N 1
ATOM 695 C CA . LEU A 1 87 ? 4.521 12.176 30.425 1.00 36.31 87 LEU A CA 1
ATOM 696 C C . LEU A 1 87 ? 4.373 11.079 29.349 1.00 36.31 87 LEU A C 1
ATOM 698 O O . LEU A 1 87 ? 4.490 11.367 28.165 1.00 36.31 87 LEU A O 1
ATOM 702 N N . ASP A 1 88 ? 4.175 9.798 29.636 1.00 35.28 88 ASP A N 1
ATOM 703 C CA . ASP A 1 88 ? 3.711 9.130 30.849 1.00 35.28 88 ASP A CA 1
ATOM 704 C C . ASP A 1 88 ? 4.078 7.637 30.682 1.00 35.28 88 ASP A C 1
ATOM 706 O O . ASP A 1 88 ? 3.738 7.041 29.658 1.00 35.28 88 ASP A O 1
ATOM 710 N N . CYS A 1 89 ? 4.811 7.041 31.624 1.00 32.31 89 CYS A N 1
ATOM 711 C CA . CYS A 1 89 ? 4.937 5.585 31.736 1.00 32.31 89 CYS A CA 1
ATOM 712 C C . CYS A 1 89 ? 4.452 5.227 33.140 1.00 32.31 89 CYS A C 1
ATOM 714 O O . CYS A 1 89 ? 5.147 5.510 34.115 1.00 32.31 89 CYS A O 1
ATOM 716 N N . SER A 1 90 ? 3.242 4.677 33.221 1.00 40.47 90 SER A N 1
ATOM 717 C CA . SER A 1 90 ? 2.666 4.122 34.445 1.00 40.47 90 SER A CA 1
ATOM 718 C C . SER A 1 90 ? 3.241 2.731 34.750 1.00 40.47 90 SER A C 1
ATOM 720 O O . SER A 1 90 ? 3.361 1.921 33.829 1.00 40.47 90 SER A O 1
ATOM 722 N N . ASP A 1 91 ? 3.509 2.540 36.049 1.00 38.16 91 ASP A N 1
ATOM 723 C CA . ASP A 1 91 ? 3.930 1.358 36.839 1.00 38.16 91 ASP A CA 1
ATOM 724 C C . ASP A 1 91 ? 5.257 0.652 36.496 1.00 38.16 91 ASP A C 1
ATOM 726 O O . ASP A 1 91 ? 5.329 -0.132 35.521 1.00 38.16 91 ASP A O 1
#

Secondary structure (DSSP, 8-state):
--HHHHHHHHHS---HHHHHHHHHHHTT--TT---PPPHHHHHHHH---HHHHHHHHHHHHHTTS--------------------------

Sequence (91 aa):
MSRCTRDWAWDQKLSPTLKLVLLALAEYISEDVDRWPSEKRLEQQTGLPMRVVIKAVGELEAMGLILCLRLRLMKEKRMCCGINCFLDCSD

Radius of gyration: 16.93 Å; chains: 1; bounding box: 35×32×52 Å

pLDDT: mean 72.61, std 20.02, range [32.31, 92.31]